Protein 3G0M (pdb70)

Foldseek 3Di:
DVPDDALVVVLVVLLVQPDPVRLQVQLLVLLVPADDDDPVQLDPVQFFPQLVWTKGKDWDQDPVQAIDIHMHTPDSNLSSLVSSVCNNRPRHGLVCLLPDDCVVSCVSSVNLVPDDPSNNRSSVRSSVVSNVVSVVDD

Structure (mmCIF, N/CA/C/O backbone):
data_3G0M
#
_entry.id   3G0M
#
_cell.length_a   31.791
_cell.length_b   42.617
_cell.length_c   45.006
_cell.angle_alpha   90.00
_cell.angle_beta   98.15
_cell.angle_gamma   90.00
#
_symmetry.space_group_name_H-M   'P 1 21 1'
#
loop_
_entity.id
_entity.type
_entity.pdbx_description
1 polymer 'Cysteine desulfuration protein sufE'
2 non-polymer BETA-MERCAPTOETHANOL
3 non-polymer 1,2-ETHANEDIOL
4 non-polymer DI(HYDROXYETHYL)ETHER
5 water water
#
loop_
_atom_site.group_PDB
_atom_site.id
_atom_site.type_symbol
_atom_site.label_atom_id
_atom_site.label_alt_id
_atom_site.label_comp_id
_atom_site.label_asym_id
_atom_site.label_entity_id
_atom_site.label_seq_id
_atom_site.pdbx_PDB_ins_code
_atom_site.Cartn_x
_atom_site.Cartn_y
_atom_site.Cartn_z
_atom_site.occupancy
_atom_site.B_iso_or_equiv
_atom_site.auth_seq_id
_atom_site.auth_comp_id
_atom_site.auth_asym_id
_atom_site.auth_atom_id
_atom_site.pdbx_PDB_model_num
ATOM 1 N N . MET A 1 4 ? 23.528 31.793 35.971 1.00 20.26 1 MET A N 1
ATOM 2 C CA . MET A 1 4 ? 23.476 31.188 34.599 1.00 21.01 1 MET A CA 1
ATOM 3 C C . MET A 1 4 ? 24.311 31.982 33.606 1.00 20.88 1 MET A C 1
ATOM 4 O O . MET A 1 4 ? 24.848 31.420 32.629 1.00 21.46 1 MET A O 1
ATOM 9 N N . ALA A 1 5 ? 24.403 33.291 33.863 1.00 21.20 2 ALA A N 1
ATOM 10 C CA . ALA A 1 5 ? 25.314 34.210 33.165 1.00 20.69 2 ALA A CA 1
ATOM 11 C C . ALA A 1 5 ? 26.743 33.691 33.215 1.00 20.43 2 ALA A C 1
ATOM 12 O O . ALA A 1 5 ? 27.494 33.778 32.221 1.00 20.50 2 ALA A O 1
ATOM 14 N N . ALA A 1 6 ? 27.101 33.152 34.390 1.00 19.36 3 ALA A N 1
ATOM 15 C CA . ALA A 1 6 ? 28.426 32.593 34.670 1.00 17.61 3 ALA A CA 1
ATOM 16 C C . ALA A 1 6 ? 28.704 31.326 33.855 1.00 16.29 3 ALA A C 1
ATOM 17 O O . ALA A 1 6 ? 29.865 31.032 33.538 1.00 16.20 3 ALA A O 1
ATOM 19 N N . LEU A 1 7 ? 27.632 30.602 33.529 1.00 14.14 4 LEU A N 1
ATOM 20 C CA . LEU A 1 7 ? 27.703 29.313 32.823 1.00 12.99 4 LEU A CA 1
ATOM 21 C C . LEU A 1 7 ? 27.603 29.403 31.294 1.00 12.02 4 LEU A C 1
ATOM 22 O O . LEU A 1 7 ? 27.005 30.356 30.775 1.00 11.07 4 LEU A O 1
ATOM 27 N N . PRO A 1 8 ? 28.148 28.378 30.581 1.00 10.81 5 PRO A N 1
ATOM 28 C CA . PRO A 1 8 ? 28.196 28.378 29.126 1.00 10.07 5 PRO A CA 1
ATOM 29 C C . PRO A 1 8 ? 26.765 28.354 28.545 1.00 10.22 5 PRO A C 1
ATOM 30 O O . PRO A 1 8 ? 25.933 27.692 29.113 1.00 9.78 5 PRO A O 1
ATOM 34 N N . ASP A 1 9 ? 26.508 29.012 27.406 1.00 9.06 6 ASP A N 1
ATOM 35 C CA . ASP A 1 9 ? 25.185 28.890 26.756 1.00 9.74 6 ASP A CA 1
ATOM 36 C C . ASP A 1 9 ? 25.098 27.492 26.176 1.00 11.30 6 ASP A C 1
ATOM 37 O O . ASP A 1 9 ? 26.099 26.773 26.161 1.00 8.39 6 ASP A O 1
ATOM 42 N N . LYS A 1 10 ? 23.899 27.090 25.748 1.00 13.68 7 LYS A N 1
ATOM 43 C CA . LYS A 1 10 ? 23.717 25.671 25.425 1.00 14.58 7 LYS A CA 1
ATOM 44 C C . LYS A 1 10 ? 24.585 25.216 24.237 1.00 15.24 7 LYS A C 1
ATOM 45 O O . LYS A 1 10 ? 24.996 24.056 24.157 1.00 17.38 7 LYS A O 1
ATOM 51 N N . GLU A 1 11 ? 24.853 26.121 23.295 1.00 16.27 8 GLU A N 1
ATOM 52 C CA . GLU A 1 11 ? 25.676 25.763 22.125 1.00 16.50 8 GLU A CA 1
ATOM 53 C C . GLU A 1 11 ? 27.125 25.459 22.542 1.00 15.78 8 GLU A C 1
ATOM 54 O O . GLU A 1 11 ? 27.755 24.512 22.041 1.00 13.87 8 GLU A O 1
ATOM 60 N N . LYS A 1 12 ? 27.641 26.265 23.462 1.00 16.26 9 LYS A N 1
ATOM 61 C CA . LYS A 1 12 ? 28.997 26.088 24.037 1.00 16.89 9 LYS A CA 1
ATOM 62 C C . LYS A 1 12 ? 29.068 24.837 24.905 1.00 17.03 9 LYS A C 1
ATOM 63 O O . LYS A 1 12 ? 30.037 24.105 24.902 1.00 16.21 9 LYS A O 1
ATOM 69 N N . LEU A 1 13 ? 28.011 24.608 25.653 1.00 16.60 10 LEU A N 1
ATOM 70 C CA . LEU A 1 13 ? 27.951 23.438 26.541 1.00 16.54 10 LEU A CA 1
ATOM 71 C C . LEU A 1 13 ? 28.069 22.172 25.685 1.00 17.32 10 LEU A C 1
ATOM 72 O O . LEU A 1 13 ? 28.838 21.280 26.020 1.00 16.46 10 LEU A O 1
ATOM 77 N N . LEU A 1 14 ? 27.284 22.090 24.607 1.00 17.36 11 LEU A N 1
ATOM 78 C CA . LEU A 1 14 ? 27.280 20.928 23.739 1.00 18.06 11 LEU A CA 1
ATOM 79 C C . LEU A 1 14 ? 28.677 20.708 23.095 1.00 18.42 11 LEU A C 1
ATOM 80 O O . LEU A 1 14 ? 29.144 19.608 23.023 1.00 18.02 11 LEU A O 1
ATOM 85 N N . ARG A 1 15 ? 29.240 21.777 22.552 1.00 19.06 12 ARG A N 1
ATOM 86 C CA . ARG A 1 15 ? 30.553 21.802 21.931 1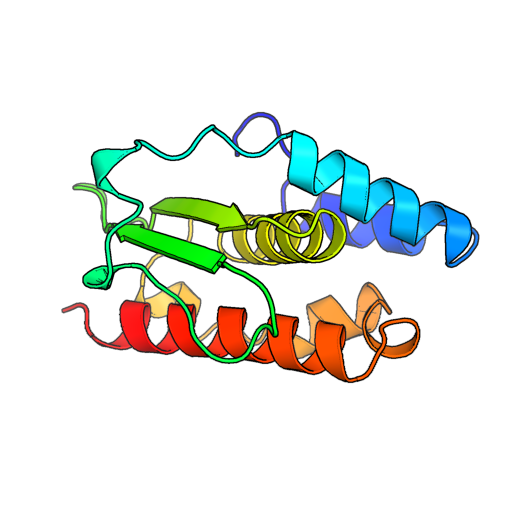.00 19.54 12 ARG A CA 1
ATOM 87 C C . ARG A 1 15 ? 31.593 21.240 22.893 1.00 17.99 12 ARG A C 1
ATOM 88 O O . ARG A 1 15 ? 32.358 20.349 22.528 1.00 18.75 12 ARG A O 1
ATOM 96 N N . ASN A 1 16 ? 31.547 21.705 24.139 1.00 18.74 13 ASN A N 1
ATOM 97 C CA . ASN A 1 16 ? 32.524 21.329 25.141 1.00 16.52 13 ASN A CA 1
ATOM 98 C C . ASN A 1 16 ? 32.376 19.847 25.436 1.00 17.05 13 ASN A C 1
ATOM 99 O O . ASN A 1 16 ? 33.343 19.165 25.490 1.00 16.37 13 ASN A O 1
ATOM 104 N N . PHE A 1 17 ? 31.142 19.332 25.561 1.00 17.18 14 PHE A N 1
ATOM 105 C CA . PHE A 1 17 ? 30.947 17.917 25.799 1.00 17.84 14 PHE A CA 1
ATOM 106 C C . PHE A 1 17 ? 31.504 17.104 24.652 1.00 17.67 14 PHE A C 1
ATOM 107 O O . PHE A 1 17 ? 32.092 16.049 24.875 1.00 19.37 14 PHE A O 1
ATOM 115 N N . THR A 1 18 ? 31.342 17.577 23.425 1.00 18.68 15 THR A N 1
ATOM 116 C CA . THR A 1 18 ? 31.847 16.812 22.269 1.00 19.25 15 THR A CA 1
ATOM 117 C C . THR A 1 18 ? 33.379 16.739 22.203 1.00 19.97 15 THR A C 1
ATOM 118 O O . THR A 1 18 ? 33.922 15.818 21.598 1.00 20.04 15 THR A O 1
ATOM 122 N N . ARG A 1 19 ? 34.049 17.719 22.819 1.00 19.67 16 ARG A N 1
ATOM 123 C CA . ARG A 1 19 ? 35.511 17.755 22.909 1.00 18.90 16 ARG A CA 1
ATOM 124 C C . ARG A 1 19 ? 36.071 16.932 24.106 1.00 17.81 16 ARG A C 1
ATOM 125 O O . ARG A 1 19 ? 37.314 16.784 24.269 1.00 15.59 16 ARG A O 1
ATOM 133 N N . CYS A 1 20 ? 35.177 16.432 24.971 1.00 17.18 17 CYS A N 1
ATOM 134 C CA . CYS A 1 20 ? 35.627 15.605 26.100 1.00 17.67 17 CYS A CA 1
ATOM 135 C C . CYS A 1 20 ? 36.210 14.309 25.559 1.00 18.93 17 CYS A C 1
ATOM 136 O O . CYS A 1 20 ? 35.589 13.693 24.702 1.00 19.32 17 CYS A O 1
ATOM 139 N N . ALA A 1 21 ? 37.349 13.888 26.107 1.00 19.20 18 ALA A N 1
ATOM 140 C CA . ALA A 1 21 ? 38.064 12.694 25.635 1.00 18.94 18 ALA A CA 1
ATOM 141 C C . ALA A 1 21 ? 37.468 11.364 26.099 1.00 18.82 18 ALA A C 1
ATOM 142 O O . ALA A 1 21 ? 37.730 10.314 25.504 1.00 18.33 18 ALA A O 1
ATOM 144 N N . ASN A 1 22 ? 36.682 11.408 27.162 1.00 18.08 19 ASN A N 1
ATOM 145 C CA . ASN A 1 22 ? 36.164 10.208 27.772 1.00 18.15 19 ASN A CA 1
ATOM 146 C C . ASN A 1 22 ? 35.092 10.505 28.827 1.00 17.27 19 ASN A C 1
ATOM 147 O O . ASN A 1 22 ? 34.856 11.676 29.196 1.00 16.28 19 ASN A O 1
ATOM 152 N N . TRP A 1 23 ? 34.474 9.443 29.355 1.00 16.56 20 TRP A N 1
ATOM 153 C CA . TRP A 1 23 ? 33.512 9.616 30.456 1.00 16.63 20 TRP A CA 1
ATOM 154 C C . TRP A 1 23 ? 34.121 10.218 31.722 1.00 16.66 20 TRP A C 1
ATOM 155 O O . TRP A 1 23 ? 33.473 11.008 32.409 1.00 15.36 20 TRP A O 1
ATOM 166 N N . GLU A 1 24 ? 35.372 9.863 32.040 1.00 15.72 21 GLU A N 1
ATOM 167 C CA . GLU A 1 24 ? 36.026 10.458 33.204 1.00 14.09 21 G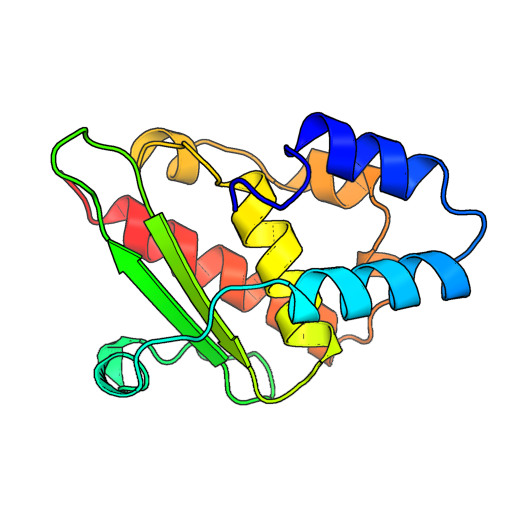LU A CA 1
ATOM 168 C C . GLU A 1 24 ? 35.977 11.966 33.136 1.00 14.44 21 GLU A C 1
ATOM 169 O O . GLU A 1 24 ? 35.702 12.649 34.131 1.00 12.31 21 GLU A O 1
ATOM 175 N N . GLU A 1 25 ? 36.263 12.514 31.957 1.00 15.75 22 GLU A N 1
ATOM 176 C CA . GLU A 1 25 ? 36.263 13.967 31.772 1.00 16.29 22 GLU A CA 1
ATOM 177 C C . GLU A 1 25 ? 34.858 14.563 31.811 1.00 15.06 22 GLU A C 1
ATOM 178 O O . GLU A 1 25 ? 34.621 15.632 32.434 1.00 13.48 22 GLU A O 1
ATOM 184 N N . LYS A 1 26 ? 33.942 13.909 31.124 1.00 16.04 23 LYS A N 1
ATOM 185 C CA . LYS A 1 26 ? 32.543 14.387 31.104 1.00 16.76 23 LYS A CA 1
ATOM 186 C C . LYS A 1 26 ? 31.918 14.400 32.489 1.00 15.00 23 LYS A C 1
ATOM 187 O O . LYS A 1 26 ? 31.195 15.308 32.856 1.00 15.01 23 LYS A O 1
ATOM 193 N N . TYR A 1 27 ? 32.197 13.349 33.259 1.00 14.77 24 TYR A N 1
ATOM 194 C CA . TYR A 1 27 ? 31.689 13.233 34.597 1.00 14.21 24 TYR A CA 1
ATOM 195 C C . TYR A 1 27 ? 32.198 14.361 35.444 1.00 14.49 24 TYR A C 1
ATOM 196 O O . TYR A 1 27 ? 31.471 14.957 36.183 1.00 14.71 24 TYR A O 1
ATOM 205 N N . LEU A 1 28 ? 33.477 14.689 35.318 1.00 12.90 25 LEU A N 1
ATOM 206 C CA . LEU A 1 28 ? 34.013 15.799 36.104 1.00 13.38 25 LEU A CA 1
ATOM 207 C C . LEU A 1 28 ? 33.412 17.136 35.718 1.00 13.44 25 LEU A C 1
ATOM 208 O O . LEU A 1 28 ? 33.218 18.042 36.540 1.00 12.55 25 LEU A O 1
ATOM 213 N N . TYR A 1 29 ? 33.198 17.288 34.430 1.00 14.53 26 TYR A N 1
ATOM 214 C CA . TYR A 1 29 ? 32.576 18.491 33.895 1.00 14.25 26 TYR A CA 1
ATOM 215 C C . TYR A 1 29 ? 31.172 18.616 34.520 1.00 13.93 26 TYR A C 1
ATOM 216 O O . TYR A 1 29 ? 30.794 19.686 35.008 1.00 11.99 26 TYR A O 1
ATOM 225 N N . ILE A 1 30 ? 30.431 17.517 34.507 1.00 13.14 27 ILE A N 1
ATOM 226 C CA . ILE A 1 30 ? 29.058 17.526 35.067 1.00 14.33 27 ILE A CA 1
ATOM 227 C C . ILE A 1 30 ? 29.084 17.971 36.569 1.00 14.78 27 I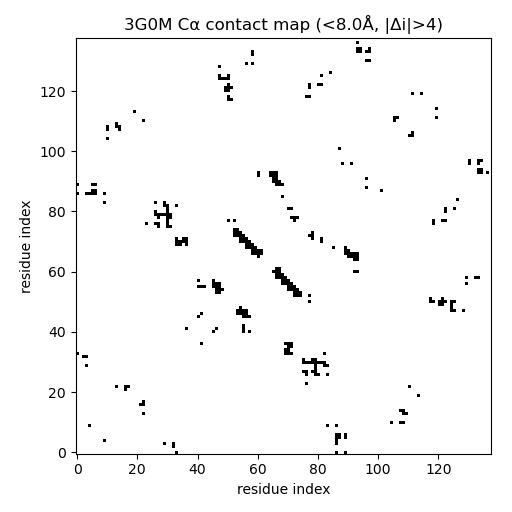LE A C 1
ATOM 228 O O . ILE A 1 30 ? 28.379 18.898 36.993 1.00 14.69 27 ILE A O 1
ATOM 233 N N . ILE A 1 31 ? 29.983 17.362 37.349 1.00 15.49 28 ILE A N 1
ATOM 234 C CA . ILE A 1 31 ? 30.175 17.737 38.778 1.00 16.17 28 ILE A CA 1
ATOM 235 C C . ILE A 1 31 ? 30.524 19.227 38.932 1.00 15.79 28 ILE A C 1
ATOM 236 O O . ILE A 1 31 ? 29.912 19.923 39.722 1.00 14.96 28 ILE A O 1
ATOM 241 N N . GLU A 1 32 ? 31.475 19.713 38.137 1.00 17.02 29 GLU A N 1
ATOM 242 C CA . GLU A 1 32 ? 31.899 21.114 38.209 1.00 17.14 29 GLU A CA 1
ATOM 243 C C . GLU A 1 32 ? 30.729 22.057 37.864 1.00 17.03 29 GLU A C 1
ATOM 244 O O . GLU A 1 32 ? 30.536 23.101 38.524 1.00 16.00 29 GLU A O 1
ATOM 250 N N . LEU A 1 33 ? 29.958 21.698 36.823 1.00 15.89 30 LEU A N 1
ATOM 251 C CA . LEU A 1 33 ? 28.785 22.503 36.406 1.00 16.49 30 LEU A CA 1
ATOM 252 C C . LEU A 1 33 ? 27.774 22.611 37.538 1.00 15.66 30 LEU A C 1
ATOM 253 O O . LEU A 1 33 ? 27.252 23.663 37.812 1.00 17.44 30 LEU A O 1
ATOM 258 N N . GLY A 1 34 ? 27.526 21.509 38.241 1.00 14.60 31 GLY A N 1
ATOM 259 C CA . GLY A 1 34 ? 26.554 21.549 39.350 1.00 15.01 31 GLY A CA 1
ATOM 260 C C . GLY A 1 34 ? 26.981 22.485 40.466 1.00 15.94 31 GLY A C 1
ATOM 261 O O . GLY A 1 34 ? 26.140 23.128 41.130 1.00 16.34 31 GLY A O 1
ATOM 262 N N . GLN A 1 35 ? 28.283 22.526 40.696 1.00 15.80 32 GLN A N 1
ATOM 263 C CA . GLN A 1 35 ? 28.868 23.341 41.750 1.00 16.69 32 GLN A CA 1
ATOM 264 C C . GLN A 1 35 ? 28.733 24.808 41.432 1.00 16.97 32 GLN A C 1
ATOM 265 O O . GLN A 1 35 ? 28.876 25.668 42.318 1.00 18.55 32 GLN A O 1
ATOM 271 N N . ARG A 1 36 ? 28.484 25.133 40.188 1.00 16.03 33 ARG A N 1
ATOM 272 C CA . ARG A 1 36 ? 28.359 26.558 39.808 1.00 17.02 33 ARG A CA 1
ATOM 273 C C . ARG A 1 36 ? 26.930 27.151 39.797 1.00 17.40 33 ARG A C 1
ATOM 274 O O . ARG A 1 36 ? 26.727 28.362 39.545 1.00 18.38 33 ARG A O 1
ATOM 282 N N . LEU A 1 37 ? 25.956 26.327 40.141 1.00 16.48 34 LEU A N 1
ATOM 283 C CA . LEU A 1 37 ? 24.571 26.788 40.300 1.00 17.75 34 LEU A CA 1
ATOM 284 C C . LEU A 1 37 ? 24.486 27.745 41.489 1.00 18.34 34 LEU A C 1
ATOM 285 O O . LEU A 1 37 ? 25.160 27.538 42.477 1.00 17.90 34 LEU A O 1
ATOM 290 N N . ALA A 1 38 ? 23.621 28.731 41.382 1.00 19.36 35 ALA A N 1
ATOM 291 C CA . ALA A 1 38 ? 23.291 29.609 42.505 1.00 20.69 35 ALA A CA 1
ATOM 292 C C . ALA A 1 38 ? 22.677 28.809 43.628 1.00 20.40 35 ALA A C 1
ATOM 293 O O . ALA A 1 38 ? 21.981 27.821 43.415 1.00 20.59 35 ALA A O 1
ATOM 295 N N . GLU A 1 39 ? 22.990 29.230 44.835 1.00 20.51 36 GLU A N 1
ATOM 296 C CA . GLU A 1 39 ? 22.388 28.699 46.027 1.00 21.25 36 GLU A CA 1
ATOM 297 C C . GLU A 1 39 ? 20.908 28.963 45.963 1.00 20.55 36 GLU A C 1
ATOM 298 O O . GLU A 1 39 ? 20.492 30.081 45.666 1.00 19.43 36 GLU A O 1
ATOM 304 N N . LEU A 1 40 ? 20.131 27.927 46.259 1.00 20.73 37 LEU A N 1
ATOM 305 C CA . LEU A 1 40 ? 18.672 28.006 46.334 1.00 21.02 37 LEU A C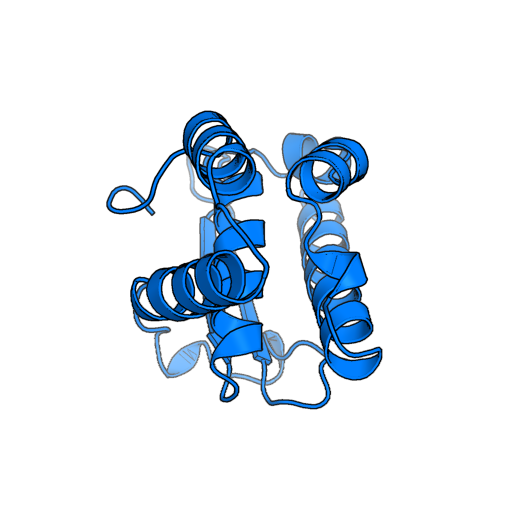A 1
ATOM 306 C C . LEU A 1 40 ? 18.309 28.775 47.613 1.00 22.22 37 LEU A C 1
ATOM 307 O O . LEU A 1 40 ? 18.894 28.529 48.676 1.00 23.05 37 LEU A O 1
ATOM 312 N N . ASN A 1 41 ? 17.356 29.689 47.528 1.00 21.76 38 ASN A N 1
ATOM 313 C CA . ASN A 1 41 ? 16.787 30.299 48.742 1.00 22.46 38 ASN A CA 1
ATOM 314 C C . ASN A 1 41 ? 16.254 29.202 49.650 1.00 21.82 38 ASN A C 1
ATOM 315 O O . ASN A 1 41 ? 15.509 28.342 49.198 1.00 22.32 38 ASN A O 1
ATOM 320 N N . PRO A 1 42 ? 16.597 29.223 50.947 1.00 21.58 39 PRO A N 1
ATOM 321 C CA . PRO A 1 42 ? 16.078 28.124 51.776 1.00 21.22 39 PRO A CA 1
ATOM 322 C C . PRO A 1 42 ? 14.541 28.009 51.778 1.00 21.84 39 PRO A C 1
ATOM 323 O O . PRO A 1 42 ? 14.008 26.911 51.992 1.00 21.23 39 PRO A O 1
ATOM 327 N N . GLN A 1 43 ? 13.857 29.123 51.547 1.00 21.83 40 GLN A N 1
ATOM 328 C CA . GLN A 1 43 ? 12.402 29.145 51.533 1.00 24.08 40 GLN A CA 1
ATOM 329 C C . GLN A 1 43 ? 11.825 28.336 50.364 1.00 24.27 40 GLN A C 1
ATOM 330 O O . GLN A 1 43 ? 10.701 27.829 50.448 1.00 24.23 40 GLN A O 1
ATOM 336 N N . ASP A 1 44 ? 12.611 28.238 49.297 1.00 24.66 41 ASP A N 1
ATOM 337 C CA . ASP A 1 44 ? 12.218 27.486 48.105 1.00 24.98 41 ASP A CA 1
ATOM 338 C C . ASP A 1 44 ? 12.497 25.996 48.257 1.00 25.40 41 ASP A C 1
ATOM 339 O O . ASP A 1 44 ? 12.017 25.201 47.438 1.00 24.56 41 ASP A O 1
ATOM 344 N N . ARG A 1 45 ? 13.236 25.583 49.294 1.00 25.25 42 ARG A N 1
ATOM 345 C CA . ARG A 1 45 ? 13.298 24.156 49.616 1.00 26.11 42 ARG A CA 1
ATOM 346 C C . ARG A 1 45 ? 12.043 23.826 50.354 1.00 26.72 42 ARG A C 1
ATOM 347 O O . ARG A 1 45 ? 12.072 23.638 51.574 1.00 28.09 42 ARG A O 1
ATOM 355 N N . ASN A 1 46 ? 10.939 23.783 49.626 1.00 26.59 43 ASN A N 1
ATOM 356 C CA . ASN A 1 46 ? 9.630 23.459 50.185 1.00 26.40 43 ASN A CA 1
ATOM 357 C C . ASN A 1 46 ? 9.019 22.348 49.355 1.00 26.41 43 ASN A C 1
ATOM 358 O O . ASN A 1 46 ? 9.463 22.134 48.233 1.00 25.53 43 ASN A O 1
ATOM 363 N N . PRO A 1 47 ? 8.020 21.625 49.904 1.00 26.35 44 PRO A N 1
ATOM 364 C CA . PRO A 1 47 ? 7.358 20.487 49.245 1.00 26.55 44 PRO A CA 1
ATOM 365 C C . PRO A 1 47 ? 6.756 20.832 47.902 1.00 26.06 44 PRO A C 1
ATOM 366 O O . PRO A 1 47 ? 6.680 19.986 47.022 1.00 26.82 44 PRO A O 1
ATOM 370 N N . GLN A 1 48 ? 6.362 22.083 47.724 1.00 26.17 45 GLN A N 1
ATOM 371 C CA . GLN A 1 48 ? 5.844 22.536 46.444 1.00 25.95 45 GLN A CA 1
ATOM 372 C C . GLN A 1 48 ? 6.902 22.519 45.309 1.00 25.97 45 GLN A C 1
ATOM 373 O O . GLN A 1 48 ? 6.574 22.364 44.127 1.00 26.37 45 GLN A O 1
ATOM 375 N N . ASN A 1 49 ? 8.181 22.624 45.676 1.00 24.67 46 ASN A N 1
ATOM 376 C CA . ASN A 1 49 ? 9.261 22.626 44.732 1.00 23.67 46 ASN A CA 1
ATOM 377 C C . ASN A 1 49 ? 10.033 21.292 44.686 1.00 23.62 46 ASN A C 1
ATOM 378 O O . ASN A 1 49 ? 11.019 21.178 43.988 1.00 23.58 46 ASN A O 1
ATOM 383 N N . THR A 1 50 ? 9.583 20.284 45.431 1.00 23.42 47 THR A N 1
ATOM 384 C CA . THR A 1 50 ? 10.282 19.006 45.495 1.00 23.60 47 THR A CA 1
ATOM 385 C C . THR A 1 50 ? 9.977 18.193 44.243 1.00 24.52 47 THR A C 1
ATOM 386 O O . THR A 1 50 ? 8.849 18.198 43.782 1.00 23.27 47 THR A O 1
ATOM 390 N N . ILE A 1 51 ? 11.001 17.553 43.680 1.00 25.21 48 ILE A N 1
ATOM 391 C CA . ILE A 1 51 ? 10.912 16.858 42.415 1.00 26.27 48 ILE A CA 1
ATOM 392 C C . ILE A 1 51 ? 11.052 15.426 42.760 1.00 27.13 48 ILE A C 1
ATOM 393 O O . ILE A 1 51 ? 11.949 15.084 43.519 1.00 28.78 48 ILE A O 1
ATOM 398 N N . HIS A 1 52 ? 10.175 14.606 42.197 1.00 27.39 49 HIS A N 1
ATOM 399 C CA . HIS A 1 52 ? 10.095 13.204 42.528 1.00 28.89 49 HIS A CA 1
ATOM 400 C C . HIS A 1 52 ? 10.761 12.352 41.462 1.00 28.92 49 HIS A C 1
ATOM 401 O O . HIS A 1 52 ? 10.791 12.731 40.303 1.00 27.48 49 HIS A O 1
ATOM 408 N N . GLY A 1 53 ? 11.322 11.218 41.890 1.00 29.02 50 GLY A N 1
ATOM 409 C CA . GLY A 1 53 ? 11.881 10.201 40.993 1.00 28.82 50 GLY A CA 1
ATOM 410 C C . GLY A 1 53 ? 13.405 10.206 40.815 1.00 29.21 50 GLY A C 1
ATOM 411 O O . GLY A 1 53 ? 13.930 9.454 39.978 1.00 29.14 50 GLY A O 1
ATOM 412 N N . CYS A 1 54 ? 14.136 11.018 41.580 1.00 28.54 51 CYS A N 1
ATOM 413 C CA . CYS A 1 54 ? 15.590 11.146 41.385 1.00 28.21 51 CYS A CA 1
ATOM 414 C C . CYS A 1 54 ? 16.473 10.315 42.337 1.00 28.20 51 CYS A C 1
ATOM 415 O O . CYS A 1 54 ? 17.712 10.420 42.295 1.00 27.60 51 CYS A O 1
ATOM 418 N N . GLN A 1 55 ? 15.827 9.494 43.176 1.00 26.77 52 GLN A N 1
ATOM 419 C CA . GLN A 1 55 ? 16.492 8.734 44.233 1.00 27.49 52 GLN A CA 1
ATOM 420 C C . GLN A 1 55 ? 17.459 9.610 45.023 1.00 26.60 52 GLN A C 1
ATOM 421 O O . GLN A 1 55 ? 18.460 9.152 45.560 1.00 27.72 52 GLN A O 1
ATOM 427 N N . SER A 1 56 ? 17.142 10.888 45.088 1.00 25.56 53 SER A N 1
ATOM 428 C CA . SER A 1 56 ? 17.933 11.837 45.847 1.00 24.99 53 SER A CA 1
ATOM 429 C C . SER A 1 56 ? 17.030 12.992 46.129 1.00 23.31 53 SER A C 1
ATOM 430 O O . SER A 1 56 ? 15.963 13.083 45.541 1.00 23.66 53 SER A O 1
ATOM 433 N N . GLN A 1 57 ? 17.429 13.866 47.026 1.00 22.25 54 GLN A N 1
ATOM 434 C CA . GLN A 1 57 ? 16.640 15.058 47.281 1.00 22.48 54 GLN A CA 1
ATOM 435 C C . GLN A 1 57 ? 16.908 16.059 46.194 1.00 21.96 54 GLN A C 1
ATOM 436 O O . GLN A 1 57 ? 18.061 16.361 45.894 1.00 22.04 54 GLN A O 1
ATOM 442 N N . VAL A 1 58 ? 15.833 16.538 45.582 1.00 21.98 55 VAL A N 1
ATOM 443 C CA . VAL A 1 58 ? 15.930 17.461 44.431 1.00 21.50 55 VAL A CA 1
ATOM 444 C C . VAL A 1 58 ? 14.823 18.474 44.562 1.00 21.73 55 VAL A C 1
ATOM 445 O O . VAL A 1 58 ? 13.687 18.108 44.768 1.00 23.49 55 VAL A O 1
ATOM 449 N N . TRP A 1 59 ? 15.162 19.753 44.417 1.00 21.67 56 TRP A N 1
ATOM 450 C CA . TRP A 1 59 ? 14.219 20.808 44.385 1.00 21.65 56 TRP A CA 1
ATOM 451 C C . TRP A 1 59 ? 14.475 21.624 43.142 1.00 20.38 56 TRP A C 1
ATOM 452 O O . TRP A 1 59 ? 15.621 21.905 42.829 1.00 21.88 56 TRP A O 1
ATOM 463 N N . ILE A 1 60 ? 13.401 21.996 42.447 1.00 18.79 57 ILE A N 1
ATOM 464 C CA . ILE A 1 60 ? 13.462 22.948 41.318 1.00 18.79 57 ILE A CA 1
ATOM 465 C C . ILE A 1 60 ? 12.313 23.917 41.392 1.00 18.76 57 ILE A C 1
ATOM 466 O O . ILE A 1 60 ? 11.146 23.535 41.570 1.00 19.20 57 ILE A O 1
ATOM 471 N N . VAL A 1 61 ? 12.624 25.197 41.291 1.00 20.96 58 VAL A N 1
ATOM 472 C CA . VAL A 1 61 ? 11.587 26.188 41.311 1.00 20.36 58 VAL A CA 1
ATOM 473 C C . VAL A 1 61 ? 11.618 26.903 39.969 1.00 19.32 58 VAL A C 1
ATOM 474 O O . VAL A 1 61 ? 12.690 27.249 39.461 1.00 19.61 58 VAL A O 1
ATOM 478 N N . MET A 1 62 ? 10.437 27.110 39.407 1.00 18.18 59 MET A N 1
ATOM 479 C CA . MET A 1 62 ? 10.308 27.806 38.123 1.00 17.42 59 MET A CA 1
ATOM 480 C C . MET A 1 62 ? 9.485 29.014 38.335 1.00 17.95 59 MET A C 1
ATOM 481 O O . MET A 1 62 ? 8.437 28.952 38.986 1.00 1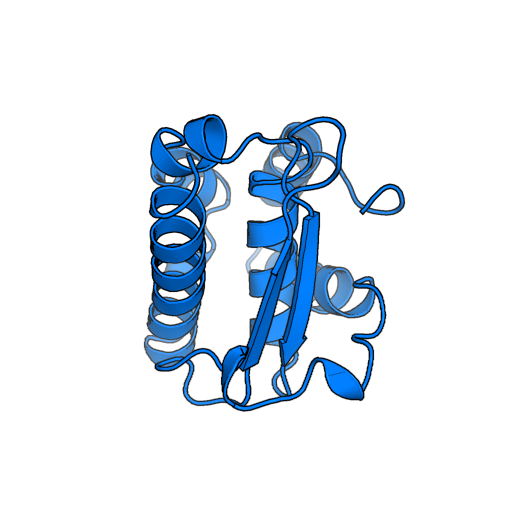8.31 59 MET A O 1
ATOM 486 N N . ARG A 1 63 ? 9.940 30.117 37.780 1.00 16.71 60 ARG A N 1
ATOM 487 C CA . ARG A 1 63 ? 9.218 31.336 37.894 1.00 16.72 60 ARG A CA 1
ATOM 488 C C . ARG A 1 63 ? 9.300 32.003 36.559 1.00 15.62 60 ARG A C 1
ATOM 489 O O . ARG A 1 63 ? 10.337 31.941 35.902 1.00 15.99 60 ARG A O 1
ATOM 497 N N . ARG A 1 64 ? 8.194 32.576 36.131 1.00 15.60 61 ARG A N 1
ATOM 498 C CA A ARG A 1 64 ? 8.120 33.404 34.920 0.50 16.09 61 A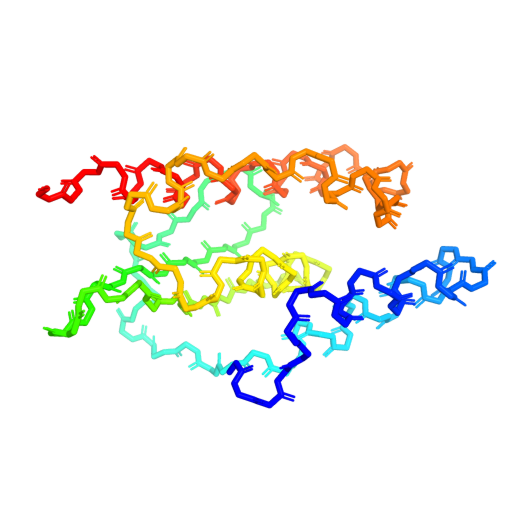RG A CA 1
ATOM 499 C CA B ARG A 1 64 ? 8.186 33.409 34.925 0.50 15.65 61 ARG A CA 1
ATOM 500 C C . ARG A 1 64 ? 8.318 34.870 35.300 1.00 16.47 61 ARG A C 1
ATOM 501 O O . ARG A 1 64 ? 7.493 35.425 36.032 1.00 16.64 61 ARG A O 1
ATOM 516 N N . ASN A 1 65 ? 9.386 35.496 34.808 1.00 17.33 62 ASN A N 1
ATOM 517 C CA . ASN A 1 65 ? 9.645 36.903 35.124 1.00 18.30 62 ASN A CA 1
ATOM 518 C C . ASN A 1 65 ? 8.746 37.868 34.365 1.00 18.53 62 ASN A C 1
ATOM 519 O O . ASN A 1 65 ? 8.046 37.488 33.442 1.00 18.96 62 ASN A O 1
ATOM 524 N N . ALA A 1 66 ? 8.733 39.139 34.764 1.00 19.36 63 ALA A N 1
ATOM 525 C CA . ALA A 1 66 ? 7.806 40.084 34.128 1.00 19.42 63 ALA A CA 1
ATOM 526 C C . ALA A 1 66 ? 8.105 40.270 32.634 1.00 19.78 63 ALA A C 1
ATOM 527 O O . ALA A 1 66 ? 7.275 40.800 31.914 1.00 20.30 63 ALA A O 1
ATOM 529 N N . ASN A 1 67 ? 9.275 39.849 32.177 1.00 19.70 64 ASN A N 1
ATOM 530 C CA . ASN A 1 67 ? 9.593 39.864 30.736 1.00 19.95 64 ASN A CA 1
ATOM 531 C C . ASN A 1 67 ? 9.097 38.656 29.973 1.00 19.10 64 ASN A C 1
ATOM 532 O O . ASN A 1 67 ? 9.327 38.574 28.763 1.00 19.98 64 ASN A O 1
ATOM 537 N N . GLY A 1 68 ? 8.500 37.694 30.668 1.00 17.63 65 GLY A N 1
ATOM 538 C CA . GLY A 1 68 ? 8.009 36.456 30.041 1.00 17.68 65 GLY A CA 1
ATOM 539 C C . GLY A 1 68 ? 8.981 35.331 29.957 1.00 18.60 65 GLY A C 1
ATOM 540 O O . GLY A 1 68 ? 8.695 34.301 29.315 1.00 17.94 65 GLY A O 1
ATOM 541 N N . ILE A 1 69 ? 10.163 35.515 30.543 1.00 17.84 66 ILE A N 1
ATOM 542 C CA . ILE A 1 69 ? 11.214 34.492 30.455 1.00 17.84 66 ILE A CA 1
ATOM 543 C C . ILE A 1 69 ? 11.203 33.619 31.676 1.00 17.02 66 ILE A C 1
ATOM 544 O O . ILE A 1 69 ? 10.986 34.110 32.764 1.00 16.78 66 ILE A O 1
ATOM 549 N N . ILE A 1 70 ? 11.451 32.334 31.487 1.00 16.22 67 ILE A N 1
ATOM 550 C CA . ILE A 1 70 ? 11.476 31.384 32.606 1.00 17.01 67 ILE A CA 1
ATOM 551 C C . ILE A 1 70 ? 12.856 31.372 33.300 1.00 17.20 67 ILE A C 1
ATOM 552 O O . ILE A 1 70 ? 13.889 31.246 32.643 1.00 18.25 67 ILE A O 1
ATOM 557 N N . GLU A 1 71 ? 12.840 31.501 34.624 1.00 19.01 68 GLU A N 1
ATOM 558 C CA . GLU A 1 71 ? 14.027 31.451 35.453 1.00 18.36 68 GLU A CA 1
ATOM 559 C C . GLU A 1 71 ? 13.927 30.152 36.271 1.00 18.92 68 GLU A C 1
ATOM 560 O O . GLU A 1 71 ? 12.897 29.898 36.891 1.00 18.49 68 GLU A O 1
ATOM 566 N N . LEU A 1 72 ? 14.982 29.352 36.242 1.00 17.98 69 LEU A N 1
ATOM 567 C CA . LEU A 1 72 ? 15.050 28.108 37.022 1.00 18.40 69 LEU A CA 1
ATOM 568 C C . LEU A 1 72 ? 16.120 28.188 38.107 1.00 18.42 69 LEU A C 1
ATOM 569 O O . LEU A 1 72 ? 17.261 28.623 37.859 1.00 16.55 69 LEU A O 1
ATOM 574 N N . GLN A 1 73 ? 15.765 27.760 39.315 1.00 19.07 70 GLN A N 1
ATOM 575 C CA . GLN A 1 73 ? 16.747 27.562 40.356 1.00 19.73 70 GLN A CA 1
ATOM 576 C C . GLN A 1 73 ? 16.491 26.176 40.956 1.00 19.15 70 GLN A C 1
ATOM 577 O O . GLN A 1 73 ? 15.368 25.632 40.874 1.00 18.08 70 GLN A O 1
ATOM 583 N N . GLY A 1 74 ? 17.503 25.635 41.616 1.00 17.99 71 GLY A N 1
ATOM 584 C CA . GLY A 1 74 ? 17.339 24.339 42.223 1.00 17.04 71 GLY A CA 1
ATOM 585 C C . GLY A 1 74 ? 18.550 23.881 43.017 1.00 17.00 71 GLY A C 1
ATOM 586 O O . GLY A 1 74 ? 19.576 24.580 43.076 1.00 17.29 71 GLY A O 1
ATOM 587 N N . ASP A 1 75 ? 18.450 22.661 43.547 1.00 16.70 72 ASP A N 1
ATOM 588 C CA . ASP A 1 75 ? 19.528 22.067 44.314 1.00 16.53 72 ASP A CA 1
ATOM 589 C C . ASP A 1 75 ? 19.243 20.561 44.412 1.00 17.38 72 ASP A C 1
ATOM 590 O O . ASP A 1 75 ? 18.101 20.113 44.213 1.00 17.64 72 ASP A O 1
ATOM 595 N N . SER A 1 76 ? 20.286 19.807 44.677 1.00 18.56 73 SER A N 1
ATOM 596 C CA . SER A 1 76 ? 20.150 18.392 45.023 1.00 18.39 73 SER A CA 1
ATOM 597 C C . SER A 1 76 ? 21.253 17.973 45.919 1.00 20.22 73 SER A C 1
ATOM 598 O O . SER A 1 76 ? 22.367 18.509 45.805 1.00 21.72 73 SER A O 1
ATOM 601 N N . ASP A 1 77 ? 20.960 16.968 46.759 1.00 20.86 74 ASP A N 1
ATOM 602 C CA . ASP A 1 77 ? 21.934 16.448 47.716 1.00 21.73 74 ASP A CA 1
ATOM 603 C C . ASP A 1 77 ? 22.903 15.456 47.063 1.00 20.83 74 ASP A C 1
ATOM 604 O O . ASP A 1 77 ? 23.773 14.943 47.740 1.00 20.98 74 ASP A O 1
ATOM 609 N N . ALA A 1 78 ? 22.747 15.197 45.766 1.00 18.58 75 ALA A N 1
ATOM 610 C CA . ALA A 1 78 ? 23.661 14.350 45.007 1.00 18.49 75 ALA A CA 1
ATOM 611 C C . ALA A 1 78 ? 24.401 15.240 44.001 1.00 17.30 75 ALA A C 1
ATOM 612 O O . ALA A 1 78 ? 23.791 15.904 43.163 1.00 18.42 75 ALA A O 1
ATOM 614 N N . ALA A 1 79 ? 25.724 15.205 44.035 1.00 17.70 76 ALA A N 1
ATOM 615 C CA . ALA A 1 79 ? 26.546 16.046 43.116 1.00 16.39 76 ALA A CA 1
ATOM 616 C C . ALA A 1 79 ? 26.316 15.800 41.634 1.00 15.83 76 ALA A C 1
ATOM 617 O O . ALA A 1 79 ? 26.269 16.749 40.843 1.00 13.95 76 ALA A O 1
ATOM 619 N N . ILE A 1 80 ? 26.231 14.531 41.200 1.00 16.51 77 ILE A N 1
ATOM 620 C CA . ILE A 1 80 ? 25.975 14.243 39.799 1.00 16.62 77 ILE A CA 1
ATOM 621 C C . ILE A 1 80 ? 24.553 14.745 39.360 1.00 16.32 77 ILE A C 1
ATOM 622 O O . ILE A 1 80 ? 24.408 15.308 38.275 1.00 15.15 77 ILE A O 1
ATOM 627 N N . VAL A 1 81 ? 23.549 14.610 40.236 1.00 15.64 78 VAL A N 1
ATOM 628 C CA . VAL A 1 81 ? 22.200 15.110 39.951 1.00 15.19 78 VAL A CA 1
ATOM 629 C C . VAL A 1 81 ? 22.218 16.612 39.816 1.00 15.09 78 VAL A C 1
ATOM 630 O O . VAL A 1 81 ? 21.667 17.156 38.851 1.00 15.88 78 VAL A O 1
ATOM 634 N N . LYS A 1 82 ? 22.912 17.292 40.715 1.00 16.43 79 LYS A N 1
ATOM 635 C CA . LYS A 1 82 ? 22.997 18.738 40.628 1.00 16.20 79 LYS A CA 1
ATOM 636 C C . LYS A 1 82 ? 23.692 19.195 39.321 1.00 16.32 79 LYS A C 1
ATOM 637 O O . LYS A 1 82 ? 23.285 20.173 38.709 1.00 14.19 79 LYS A O 1
ATOM 643 N N . GLY A 1 83 ? 24.714 18.470 38.864 1.00 15.75 80 GLY A N 1
ATOM 644 C CA . GLY A 1 83 ? 25.348 18.795 37.550 1.00 14.62 80 GLY A CA 1
ATOM 645 C C . GLY A 1 83 ? 24.424 18.539 36.345 1.00 14.87 80 GLY A C 1
ATOM 646 O O . GLY A 1 83 ? 24.326 19.355 35.423 1.00 12.92 80 GLY A O 1
ATOM 647 N N . LEU A 1 84 ? 23.732 17.398 36.368 1.00 15.20 81 LEU A N 1
ATOM 648 C CA . LEU A 1 84 ? 22.655 17.127 35.381 1.00 15.13 81 LEU A CA 1
ATOM 649 C C . LEU A 1 84 ? 21.555 18.196 35.422 1.00 15.88 81 LEU A C 1
ATOM 650 O O . LEU A 1 84 ? 21.077 18.675 34.362 1.00 16.52 81 LEU A O 1
ATOM 655 N N . MET A 1 85 ? 21.178 18.633 36.622 1.00 14.70 82 MET A N 1
ATOM 656 C CA . MET A 1 85 ? 20.271 19.768 36.736 1.00 15.75 82 MET A CA 1
ATOM 657 C C . MET A 1 85 ? 20.845 20.985 36.056 1.00 14.93 82 MET A C 1
ATOM 658 O O . MET A 1 85 ? 20.112 21.710 35.346 1.00 14.72 82 MET A O 1
ATOM 663 N N . ALA A 1 86 ? 22.145 21.284 36.273 1.00 14.87 83 ALA A N 1
ATOM 664 C CA . ALA A 1 86 ? 22.764 22.454 35.606 1.00 13.09 83 ALA A CA 1
ATOM 665 C C . ALA A 1 86 ? 22.710 22.318 34.096 1.00 12.62 83 ALA A C 1
ATOM 666 O O . ALA A 1 86 ? 22.516 23.295 33.416 1.00 12.60 83 ALA A O 1
ATOM 668 N N . VAL A 1 87 ? 22.970 21.137 33.559 1.00 11.77 84 VAL A N 1
ATOM 669 C CA . VAL A 1 87 ? 22.865 20.956 32.157 1.00 13.22 84 VAL A CA 1
ATOM 670 C C . VAL A 1 87 ? 21.463 21.316 31.614 1.00 13.34 84 VAL A C 1
ATOM 671 O O . VAL A 1 87 ? 21.324 22.069 30.602 1.00 14.30 84 VAL A O 1
ATOM 675 N N . VAL A 1 88 ? 20.455 20.807 32.289 1.00 12.89 85 VAL A N 1
ATOM 676 C CA . VAL A 1 88 ? 19.004 21.065 31.939 1.00 13.38 85 VAL A CA 1
ATOM 677 C C . VAL A 1 88 ? 18.723 22.583 32.014 1.00 14.53 85 VAL A C 1
ATOM 678 O O . VAL A 1 88 ? 18.171 23.188 31.082 1.00 14.56 85 VAL A O 1
ATOM 682 N N . PHE A 1 89 ? 19.179 23.208 33.090 1.00 14.60 86 PHE A N 1
ATOM 683 C CA . PHE A 1 89 ? 19.019 24.626 33.244 1.00 14.47 86 PHE A CA 1
ATOM 684 C C . PHE A 1 89 ? 19.656 25.416 32.087 1.00 16.85 86 PHE A C 1
ATOM 685 O O . PHE A 1 89 ? 19.089 26.394 31.619 1.00 16.30 86 PHE A O 1
ATOM 693 N N . ILE A 1 90 ? 20.868 25.037 31.689 1.00 15.97 87 ILE A N 1
ATOM 694 C CA . ILE A 1 90 ? 21.502 25.635 30.548 1.00 15.97 87 ILE A CA 1
ATOM 695 C C . ILE A 1 90 ? 20.684 25.488 29.284 1.00 15.99 87 ILE A C 1
ATOM 696 O O . ILE A 1 90 ? 20.462 26.485 28.55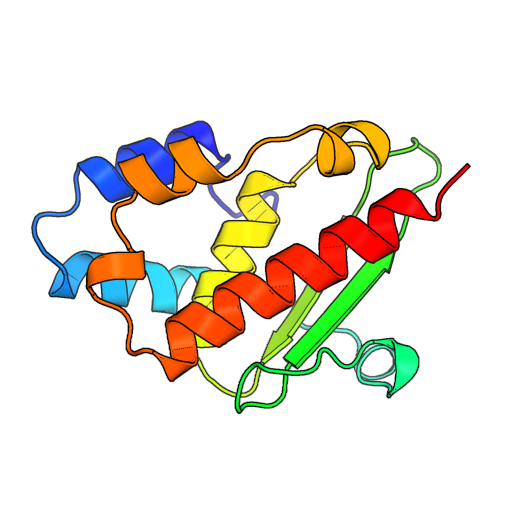5 1.00 14.08 87 ILE A O 1
ATOM 701 N N . LEU A 1 91 ? 20.277 24.259 28.987 1.00 16.06 88 LEU A N 1
ATOM 702 C CA . LEU A 1 91 ? 19.408 24.013 27.834 1.00 17.14 88 LEU A CA 1
ATOM 703 C C . LEU A 1 91 ? 18.191 24.964 27.763 1.00 17.00 88 LEU A C 1
ATOM 704 O O . LEU A 1 91 ? 17.896 25.553 26.675 1.00 15.66 88 LEU A O 1
ATOM 709 N N . TYR A 1 92 ? 17.565 25.206 28.922 1.00 16.27 89 TYR A N 1
ATOM 710 C CA . TYR A 1 92 ? 16.327 26.020 29.011 1.00 15.62 89 TYR A CA 1
ATOM 711 C C . TYR A 1 92 ? 16.561 27.499 29.327 1.00 16.52 89 TYR A C 1
ATOM 712 O O . TYR A 1 92 ? 15.630 28.248 29.398 1.00 15.91 89 TYR A O 1
ATOM 721 N N . HIS A 1 93 ? 17.823 27.911 29.396 1.00 16.59 90 HIS A N 1
ATOM 722 C CA . HIS A 1 93 ? 18.163 29.255 29.812 1.00 16.63 90 HIS A CA 1
ATOM 723 C C . HIS A 1 93 ? 17.639 30.278 28.787 1.00 17.59 90 HIS A C 1
ATOM 724 O O . HIS A 1 93 ? 17.710 30.058 27.565 1.00 16.00 90 HIS A O 1
ATOM 731 N N . GLN A 1 94 ? 17.089 31.380 29.303 1.00 16.88 91 GLN A N 1
ATOM 732 C CA . GLN A 1 94 ? 16.497 32.417 28.452 1.00 18.23 91 GLN A CA 1
ATOM 733 C C . GLN A 1 94 ? 15.265 32.028 27.591 1.00 17.54 91 GLN A C 1
ATOM 734 O O . GLN A 1 94 ? 14.866 32.790 26.747 1.00 17.39 91 GLN A O 1
ATOM 740 N N . MET A 1 95 ? 14.657 30.865 27.835 1.00 16.95 92 MET A N 1
ATOM 741 C CA . MET A 1 95 ? 13.472 30.429 27.122 1.00 15.85 92 MET A CA 1
ATOM 742 C C . MET A 1 95 ? 12.190 30.926 27.790 1.00 16.60 92 MET A C 1
ATOM 743 O O . MET A 1 95 ? 12.131 31.091 29.025 1.00 18.55 92 MET A O 1
ATOM 748 N N . THR A 1 96 ? 11.170 31.124 26.966 1.00 15.08 93 THR A N 1
ATOM 749 C CA . THR A 1 96 ? 9.802 31.304 27.430 1.00 15.33 93 THR A CA 1
ATOM 750 C C . THR A 1 96 ? 9.213 29.978 27.814 1.00 15.70 93 THR A C 1
ATOM 751 O O . THR A 1 96 ? 9.794 28.945 27.468 1.00 14.51 93 THR A O 1
ATOM 755 N N . ALA A 1 97 ? 8.019 30.007 28.427 1.00 15.29 94 ALA A N 1
ATOM 756 C CA . ALA A 1 97 ? 7.348 28.738 28.787 1.00 15.43 94 ALA A CA 1
ATOM 757 C C . ALA A 1 97 ? 7.064 27.915 27.544 1.00 15.45 94 ALA A C 1
ATOM 758 O O . ALA A 1 97 ? 7.262 26.683 27.496 1.00 14.15 94 ALA A O 1
ATOM 760 N N . GLN A 1 98 ? 6.585 28.623 26.527 1.00 16.31 95 GLN A N 1
ATOM 761 C CA . GLN A 1 98 ? 6.257 27.965 25.241 1.00 16.97 95 GLN A CA 1
ATOM 762 C C . GLN A 1 98 ? 7.472 27.384 24.581 1.00 15.58 95 GLN A C 1
ATOM 763 O O . GLN A 1 98 ? 7.420 26.247 24.048 1.00 15.42 95 GLN A O 1
ATOM 769 N N . ASP A 1 99 ? 8.584 28.130 24.614 1.00 14.26 96 ASP A N 1
ATOM 770 C CA . ASP A 1 99 ? 9.875 27.592 24.150 1.00 15.79 96 ASP A CA 1
ATOM 771 C C . ASP A 1 99 ? 10.188 26.242 24.815 1.00 15.63 96 ASP A C 1
ATOM 772 O O . ASP A 1 99 ? 10.515 25.237 24.161 1.00 16.08 96 ASP A O 1
ATOM 777 N N . ILE A 1 100 ? 10.071 26.238 26.127 1.00 16.16 97 ILE A N 1
ATOM 778 C CA . ILE A 1 100 ? 10.318 25.015 26.890 1.00 15.44 97 ILE A CA 1
ATOM 779 C C . ILE A 1 100 ? 9.456 23.860 26.470 1.00 15.45 97 ILE A C 1
ATOM 780 O O . ILE A 1 100 ? 9.977 22.772 26.270 1.00 17.42 97 ILE A O 1
ATOM 785 N N . VAL A 1 101 ? 8.148 24.068 26.331 1.00 15.20 98 VAL A N 1
ATOM 786 C CA . VAL A 1 101 ? 7.250 23.025 25.946 1.00 14.12 98 VAL A CA 1
ATOM 787 C C . VAL A 1 101 ? 7.611 22.487 24.585 1.00 14.93 98 VAL A C 1
ATOM 788 O O . VAL A 1 101 ? 7.535 21.286 24.327 1.00 15.04 98 VAL A O 1
ATOM 792 N N . HIS A 1 102 ? 7.932 23.394 23.676 1.00 13.75 99 HIS A N 1
ATOM 793 C CA . HIS A 1 102 ? 8.251 22.915 22.335 1.00 16.13 99 HIS A CA 1
ATOM 794 C C . HIS A 1 102 ? 9.697 22.451 22.064 1.00 15.29 99 HIS A C 1
ATOM 795 O O . HIS A 1 102 ? 9.937 21.863 21.001 1.00 18.64 99 HIS A O 1
ATOM 802 N N . PHE A 1 103 ? 10.606 22.682 22.978 1.00 15.00 100 PHE A N 1
ATOM 803 C CA . PHE A 1 103 ? 12.046 22.373 22.781 1.00 14.65 100 PHE A CA 1
ATOM 804 C C . PHE A 1 103 ? 12.261 20.862 22.925 1.00 16.01 100 PHE A C 1
ATOM 805 O O . PHE A 1 103 ? 11.979 20.272 23.971 1.00 17.01 100 PHE A O 1
ATOM 813 N N . ASP A 1 104 ? 12.709 20.258 21.860 1.00 17.26 101 ASP A N 1
ATOM 814 C CA . ASP A 1 104 ? 13.077 18.834 21.908 1.00 16.97 101 ASP A CA 1
ATOM 815 C C . ASP A 1 104 ? 14.514 18.691 22.435 1.00 16.95 101 ASP A C 1
ATOM 816 O O . ASP A 1 104 ? 15.544 18.997 21.734 1.00 17.10 101 ASP A O 1
ATOM 821 N N . VAL A 1 105 ? 14.627 18.188 23.665 1.00 16.38 102 VAL A N 1
ATOM 822 C CA . VAL A 1 105 ? 15.960 18.053 24.291 1.00 16.25 102 VAL A CA 1
ATOM 823 C C . VAL A 1 105 ? 16.730 16.845 23.773 1.00 14.66 102 VAL A C 1
ATOM 824 O O . VAL A 1 105 ? 17.947 16.718 23.973 1.00 15.36 102 VAL A O 1
ATOM 828 N N . ARG A 1 106 ? 16.056 15.965 23.079 1.00 15.13 103 ARG A N 1
ATOM 829 C CA . ARG A 1 106 ? 16.694 14.669 22.777 1.00 15.10 103 ARG A CA 1
ATOM 830 C C . ARG A 1 106 ? 17.957 14.786 21.916 1.00 14.12 103 ARG A C 1
ATOM 831 O O . ARG A 1 106 ? 18.999 14.212 22.253 1.00 13.74 103 ARG A O 1
ATOM 839 N N . PRO A 1 107 ? 17.874 15.491 20.776 1.00 15.55 104 PRO A N 1
ATOM 840 C CA . PRO A 1 107 ? 19.079 15.566 19.977 1.00 16.25 104 PRO A CA 1
ATOM 841 C C . PRO A 1 107 ? 20.214 16.221 20.704 1.00 16.79 104 PRO A C 1
ATOM 842 O O . PRO A 1 107 ? 21.362 15.947 20.406 1.00 18.33 104 PRO A O 1
ATOM 846 N N . TRP A 1 108 ? 19.923 17.127 21.636 1.00 15.34 105 TRP A N 1
ATOM 847 C CA . TRP A 1 108 ? 20.972 17.755 22.438 1.00 14.87 105 TRP A CA 1
ATOM 848 C C . TRP A 1 108 ? 21.652 16.726 23.351 1.00 16.48 105 TRP A C 1
ATOM 849 O O . TRP A 1 108 ? 22.890 16.615 23.384 1.00 16.64 105 TRP A O 1
ATOM 860 N N . PHE A 1 109 ? 20.869 16.005 24.135 1.00 16.23 106 PHE A N 1
ATOM 861 C CA . PHE A 1 109 ? 21.447 15.014 25.021 1.00 15.73 106 PHE A CA 1
ATOM 862 C C . PHE A 1 109 ? 22.114 13.904 24.227 1.00 16.61 106 PHE A C 1
ATOM 863 O O . PHE A 1 109 ? 23.126 13.349 24.671 1.00 16.98 106 PHE A O 1
ATOM 871 N N . GLU A 1 110 ? 21.621 13.602 23.052 1.00 16.91 107 GLU A N 1
ATOM 872 C CA . GLU A 1 110 ? 22.276 12.583 22.238 1.00 16.63 107 GLU A CA 1
ATOM 873 C C . GLU A 1 110 ? 23.649 12.981 21.778 1.00 16.84 107 GLU A C 1
ATOM 874 O O . GLU A 1 110 ? 24.541 12.198 21.798 1.00 16.53 107 GLU A O 1
ATOM 880 N N . LYS A 1 111 ? 23.796 14.227 21.381 1.00 16.21 108 LYS A N 1
ATOM 881 C CA . LYS A 1 111 ? 25.102 14.739 21.008 1.00 17.19 108 LYS A CA 1
ATOM 882 C C . LYS A 1 111 ? 26.052 14.832 22.199 1.00 17.49 108 LYS A C 1
ATOM 883 O O . LYS A 1 111 ? 27.249 14.569 22.035 1.00 17.26 108 LYS A O 1
ATOM 889 N N . MET A 1 112 ? 25.540 15.189 23.391 1.00 18.48 109 MET A N 1
ATOM 890 C CA . MET A 1 112 ? 26.386 15.236 24.600 1.00 19.02 109 MET A CA 1
ATOM 891 C C . MET A 1 112 ? 26.826 13.851 25.020 1.00 19.70 109 MET A C 1
ATOM 892 O O . MET A 1 112 ? 27.891 13.688 25.607 1.00 19.01 109 MET A O 1
ATOM 897 N N . ALA A 1 113 ? 26.038 12.848 24.659 1.00 20.13 110 ALA A N 1
ATOM 898 C CA . ALA A 1 113 ? 26.353 11.439 24.921 1.00 20.31 110 ALA A CA 1
ATOM 899 C C . ALA A 1 113 ? 26.622 11.125 26.409 1.00 22.43 110 ALA A C 1
ATOM 900 O O . ALA A 1 113 ? 27.605 10.478 26.756 1.00 23.71 110 ALA A O 1
ATOM 902 N N . LEU A 1 114 ? 25.701 11.566 27.263 1.00 22.97 111 LEU A N 1
ATOM 903 C CA . LEU A 1 114 ? 25.813 11.426 28.724 1.00 24.14 111 LEU A CA 1
ATOM 904 C C . LEU A 1 114 ? 25.137 10.187 29.244 1.00 24.75 111 LEU A C 1
ATOM 905 O O . LEU A 1 114 ? 25.688 9.424 30.035 1.00 24.62 111 LEU A O 1
ATOM 910 N N . ALA A 1 115 ? 23.899 10.045 28.810 1.00 26.25 112 ALA A N 1
ATOM 911 C CA . ALA A 1 115 ? 22.987 9.096 29.386 1.00 26.78 112 ALA A CA 1
ATOM 912 C C . ALA A 1 115 ? 23.552 7.702 29.298 1.00 26.51 112 ALA A C 1
ATOM 913 O O . ALA A 1 115 ? 23.390 6.929 30.225 1.00 27.19 112 ALA A O 1
ATOM 915 N N . GLN A 1 116 ? 24.283 7.388 28.249 1.00 26.67 113 GLN A N 1
ATOM 916 C CA . GLN A 1 116 ? 24.832 6.049 28.122 1.00 25.78 113 GLN A CA 1
ATOM 917 C C . GLN A 1 116 ? 25.832 5.637 29.190 1.00 24.74 113 GLN A C 1
ATOM 918 O O . GLN A 1 116 ? 26.047 4.476 29.427 1.00 25.46 113 GLN A O 1
ATOM 924 N N . HIS A 1 117 ? 26.415 6.611 29.852 1.00 23.08 114 HIS A N 1
ATOM 925 C CA . HIS A 1 117 ? 27.334 6.366 30.962 1.00 21.45 114 HIS A CA 1
ATOM 926 C C . HIS A 1 117 ? 26.682 6.478 32.358 1.00 21.17 114 HIS A C 1
ATOM 927 O O . HIS A 1 117 ? 27.309 6.154 33.376 1.00 20.04 114 HIS A O 1
ATOM 934 N N . LEU A 1 118 ? 25.442 6.975 32.428 1.00 19.56 115 LEU A N 1
ATOM 935 C CA . LEU A 1 118 ? 24.784 7.139 33.700 1.00 19.34 115 LEU A CA 1
ATOM 936 C C . LEU A 1 118 ? 24.197 5.828 34.181 1.00 19.11 115 LEU A C 1
ATOM 937 O O . LEU A 1 118 ? 23.838 4.959 33.387 1.00 18.29 115 LEU A O 1
ATOM 942 N N . THR A 1 119 ? 24.117 5.680 35.491 1.00 19.79 116 THR A N 1
ATOM 943 C CA . THR A 1 119 ? 23.379 4.565 36.067 1.00 20.85 116 THR A CA 1
ATOM 944 C C . THR A 1 119 ? 21.884 4.750 35.771 1.00 22.05 116 THR A C 1
ATOM 945 O O . THR A 1 119 ? 21.434 5.892 35.562 1.00 20.04 116 THR A O 1
ATOM 949 N N . PRO A 1 120 ? 21.117 3.652 35.742 1.00 22.88 117 PRO A N 1
ATOM 950 C CA . PRO A 1 120 ? 19.660 3.759 35.540 1.00 23.62 117 PRO A CA 1
ATOM 951 C C . PRO A 1 120 ? 19.003 4.739 36.492 1.00 23.82 117 PRO A C 1
ATOM 952 O O . PRO A 1 120 ? 18.155 5.529 36.065 1.00 24.55 117 PRO A O 1
ATOM 956 N N . SER A 1 121 ? 19.419 4.720 37.759 1.00 23.34 118 SER A N 1
ATOM 957 C CA . SER A 1 121 ? 19.018 5.740 38.752 1.00 23.23 118 SER A CA 1
ATOM 958 C C . SER A 1 121 ? 19.243 7.201 38.338 1.00 22.13 118 SER A C 1
ATOM 959 O O . SER A 1 121 ? 18.340 8.046 38.485 1.00 20.14 118 SER A O 1
ATOM 962 N N . ARG A 1 122 ? 20.439 7.508 37.829 1.00 20.75 119 ARG A N 1
ATOM 963 C CA . ARG A 1 122 ? 20.734 8.892 37.419 1.00 19.43 119 ARG A CA 1
ATOM 964 C C . ARG A 1 122 ? 20.028 9.207 36.085 1.00 17.96 119 ARG A C 1
ATOM 965 O O . ARG A 1 122 ? 19.536 10.298 35.877 1.00 15.68 119 ARG A O 1
ATOM 973 N N . SER A 1 123 ? 19.925 8.236 35.194 1.00 16.73 120 SER A N 1
ATOM 974 C CA . SER A 1 123 ? 19.215 8.455 33.933 1.00 16.42 120 SER A CA 1
ATOM 975 C C . SER A 1 123 ? 17.716 8.722 34.201 1.00 15.81 120 SER A C 1
ATOM 976 O O . SER A 1 123 ? 17.112 9.641 33.662 1.00 13.94 120 SER A O 1
ATOM 979 N N . GLN A 1 124 ? 17.136 7.954 35.117 1.00 16.04 121 GLN A N 1
ATOM 980 C CA . GLN A 1 124 ? 15.729 8.176 35.491 1.00 18.00 121 GLN A CA 1
ATOM 981 C C . GLN A 1 124 ? 15.505 9.515 36.131 1.00 17.16 121 GLN A C 1
ATOM 982 O O . GLN A 1 124 ? 14.496 10.191 35.874 1.00 16.25 121 GLN A O 1
ATOM 988 N N . GLY A 1 125 ? 16.463 9.894 36.964 1.00 17.34 122 GLY A N 1
ATOM 989 C CA . GLY A 1 125 ? 16.458 11.169 37.655 1.00 16.83 122 GLY A CA 1
ATOM 990 C C . GLY A 1 125 ? 16.574 12.318 36.675 1.00 17.15 122 GLY A C 1
ATOM 991 O O . GLY A 1 125 ? 15.876 13.322 36.846 1.00 17.04 122 GLY A O 1
ATOM 992 N N . LEU A 1 126 ? 17.444 12.188 35.681 1.00 15.86 123 LEU A N 1
ATOM 993 C CA . LEU A 1 126 ? 17.531 13.257 34.642 1.00 15.50 123 LEU A CA 1
ATOM 994 C C . LEU A 1 126 ? 16.149 13.400 33.960 1.00 15.26 123 LEU A C 1
ATOM 995 O O . LEU A 1 126 ? 15.625 14.484 33.729 1.00 14.12 123 LEU A O 1
ATOM 1000 N N . GLU A 1 127 ? 15.592 12.284 33.546 1.00 15.34 124 GLU A N 1
ATOM 1001 C CA . GLU A 1 127 ? 14.300 12.306 32.877 1.00 16.14 124 GLU A CA 1
ATOM 1002 C C . GLU A 1 127 ? 13.195 12.939 33.770 1.00 15.29 124 GLU A C 1
ATOM 1003 O O . GLU A 1 127 ? 12.355 13.677 33.251 1.00 14.31 124 GLU A O 1
ATOM 1009 N N . ALA A 1 128 ? 13.234 12.685 35.092 1.00 14.62 125 ALA A N 1
ATOM 1010 C CA . ALA A 1 128 ? 12.242 13.189 36.053 1.00 15.31 125 ALA A CA 1
ATOM 1011 C C . ALA A 1 128 ? 12.298 14.704 36.122 1.00 15.48 125 ALA A C 1
ATOM 1012 O O . ALA A 1 128 ? 11.261 15.380 36.187 1.00 14.99 125 ALA A O 1
ATOM 1014 N N . MET A 1 129 ? 13.50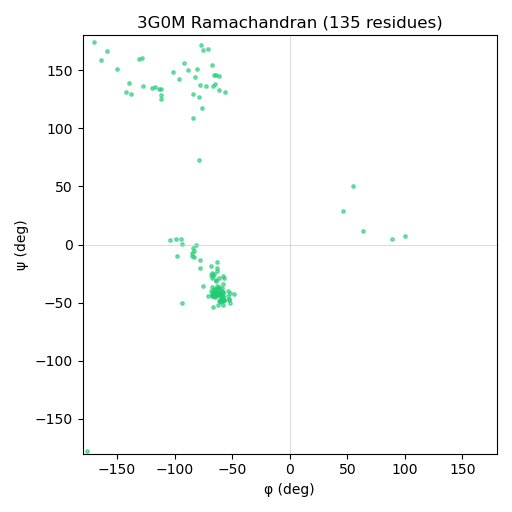4 15.204 36.106 1.00 14.49 126 MET A N 1
ATOM 1015 C CA . MET A 1 129 ? 13.735 16.664 36.175 1.00 14.41 126 MET A CA 1
ATOM 1016 C C . MET A 1 129 ? 13.199 17.330 34.963 1.00 13.62 126 MET A C 1
ATOM 1017 O O . MET A 1 129 ? 12.534 18.383 35.074 1.00 14.25 126 MET A O 1
ATOM 1022 N N . ILE A 1 130 ? 13.470 16.750 33.793 1.00 11.57 127 ILE A N 1
ATOM 1023 C CA . ILE A 1 130 ? 13.014 17.320 32.549 1.00 12.20 127 ILE A CA 1
ATOM 1024 C C . ILE A 1 130 ? 11.476 17.235 32.476 1.00 12.59 127 ILE A C 1
ATOM 1025 O O . ILE A 1 130 ? 10.849 18.216 32.115 1.00 11.76 127 ILE A O 1
ATOM 1030 N N . ARG A 1 131 ? 10.882 16.108 32.870 1.00 11.55 128 ARG A N 1
ATOM 1031 C CA . ARG A 1 131 ? 9.388 15.989 32.883 1.00 12.43 128 ARG A CA 1
ATOM 1032 C C . ARG A 1 131 ? 8.717 17.064 33.776 1.00 13.13 128 ARG A C 1
ATOM 1033 O O . ARG A 1 131 ? 7.685 17.686 33.418 1.00 14.74 128 ARG A O 1
ATOM 1041 N N . ALA A 1 132 ? 9.341 17.280 34.921 1.00 12.89 129 ALA A N 1
ATOM 1042 C CA . ALA A 1 132 ? 8.814 18.159 35.946 1.00 13.14 129 ALA A CA 1
ATOM 1043 C C . ALA A 1 132 ? 8.846 19.579 35.447 1.00 13.50 129 ALA A C 1
ATOM 1044 O O . ALA A 1 132 ? 7.885 20.304 35.595 1.00 12.57 129 ALA A O 1
ATOM 1046 N N . ILE A 1 133 ? 9.937 19.972 34.832 1.00 13.96 130 ILE A N 1
ATOM 1047 C CA . ILE A 1 133 ? 10.050 21.324 34.307 1.00 13.98 130 ILE A CA 1
ATOM 1048 C C . ILE A 1 133 ? 9.079 21.554 33.151 1.00 14.61 130 ILE A C 1
ATOM 1049 O O . ILE A 1 133 ? 8.419 22.592 33.077 1.00 13.34 130 ILE A O 1
ATOM 1054 N N . ARG A 1 134 ? 8.989 20.593 32.236 1.00 13.13 131 ARG A N 1
ATOM 1055 C CA . ARG A 1 134 ? 8.067 20.755 31.093 1.00 12.81 131 ARG A CA 1
ATOM 1056 C C . ARG A 1 134 ? 6.623 20.892 31.549 1.00 12.50 131 ARG A C 1
ATOM 1057 O O . ARG A 1 134 ? 5.856 21.658 31.025 1.00 12.37 131 ARG A O 1
ATOM 1065 N N . ALA A 1 135 ? 6.228 20.111 32.560 1.00 11.39 132 ALA A N 1
ATOM 1066 C CA . ALA A 1 135 ? 4.874 20.121 33.059 1.00 12.33 132 ALA A CA 1
ATOM 1067 C C . ALA A 1 135 ? 4.562 21.485 33.683 1.00 13.39 132 ALA A C 1
ATOM 1068 O O . ALA A 1 135 ? 3.490 22.065 33.481 1.00 13.13 132 ALA A O 1
ATOM 1070 N N . LYS A 1 136 ? 5.511 21.982 34.459 1.00 13.99 133 LYS A N 1
ATOM 1071 C CA . LYS A 1 136 ? 5.391 23.317 35.040 1.00 14.23 133 LYS A CA 1
ATOM 1072 C C . LYS A 1 136 ? 5.274 24.389 33.968 1.00 14.29 133 LYS A C 1
ATOM 1073 O O . LYS A 1 136 ? 4.395 25.277 34.041 1.00 14.94 133 LYS A O 1
ATOM 1079 N N . ALA A 1 137 ? 6.148 24.339 32.979 1.00 12.90 134 ALA A N 1
ATOM 1080 C CA . ALA A 1 137 ? 6.142 25.337 31.880 1.00 12.51 134 ALA A CA 1
ATOM 1081 C C . ALA A 1 137 ? 4.803 25.334 31.148 1.00 12.55 134 ALA A C 1
ATOM 1082 O O . ALA A 1 137 ? 4.329 26.416 30.749 1.00 11.70 134 ALA A O 1
ATOM 1084 N N . ALA A 1 138 ? 4.248 24.137 30.944 1.00 12.44 135 ALA A N 1
ATOM 1085 C CA . ALA A 1 138 ? 2.965 23.938 30.250 1.00 13.37 135 ALA A CA 1
ATOM 1086 C C . ALA A 1 138 ? 1.765 24.562 30.935 1.00 15.00 135 ALA A C 1
ATOM 1087 O O . ALA A 1 138 ? 0.740 24.804 30.262 1.00 14.88 135 ALA A O 1
ATOM 1089 N N . THR A 1 139 ? 1.853 24.810 32.241 1.00 14.93 136 THR A N 1
ATOM 1090 C CA . THR A 1 139 ? 0.705 25.376 32.949 1.00 16.32 136 THR A CA 1
ATOM 1091 C C . THR A 1 139 ? 0.585 26.902 32.846 1.00 18.03 136 THR A C 1
ATOM 1092 O O . THR A 1 139 ? -0.376 27.491 33.313 1.00 18.20 136 THR A O 1
ATOM 1096 N N . LEU A 1 140 ? 1.562 27.533 32.243 1.00 19.25 137 LEU A N 1
ATOM 1097 C CA . LEU A 1 140 ? 1.554 28.996 32.129 1.00 21.27 137 LEU A CA 1
ATOM 1098 C C . LEU A 1 140 ? 0.700 29.521 30.948 1.00 22.67 137 LEU A C 1
ATOM 1099 O O . LEU A 1 140 ? 0.644 28.876 29.899 1.00 24.80 137 LEU A O 1
ATOM 1104 N N . SER A 1 141 ? 0.039 30.663 31.139 1.00 23.87 138 SER A N 1
ATOM 1105 C CA . SER A 1 141 ? -0.849 31.292 30.139 1.00 24.58 138 SER A CA 1
ATOM 1106 C C . SER A 1 141 ? -0.434 30.977 28.700 1.00 25.32 138 SER A C 1
ATOM 1107 O O . SER A 1 141 ? -0.707 31.754 27.760 1.00 25.30 138 SER A O 1
#

InterPro domains:
  IPR003808 Fe-S metabolism associated domain, SufE-like [PF02657] (12-132)
  IPR003808 Fe-S metabolism associated domain, SufE-like [PTHR43597] (6-137)
  IPR023939 Cysteine desulfuration protein SufE [MF_01832] (1-138)
  IPR023939 Cysteine desulfuration protein SufE [NF006792] (1-138)

Organism: Salmonella typhimurium (strain LT2 / SGSC1412 / ATCC 700720) (NCBI:txid99287)

CATH classification: 3.90.1010.10

Nearest PDB structures (foldseek):
  3g0m-assembly1_A  TM=1.007E+00  e=3.109E-24  Salmonella enterica subsp. enterica serovar Typhimurium str. LT2
  1mzg-assembly1_B  TM=9.843E-01  e=1.295E-19  Escherichia coli
  8vbs-assembly1_D  TM=9.896E-01  e=1.592E-18  Escherichia coli
  5nq6-assembly1_A  TM=8.931E-01  e=3.079E-09  Escherichia coli K-12
  5eep-assembly1_A  TM=8.970E-01  e=5.031E-09  Escherichia coli

Sequence (138 aa):
MAALPDKEKLLRNFTRCANWEEKYLYIIELGQRLAELNPQDRNPQNTIHGCQSQVWIVMRRRNANGIIELQGDSDAAIVKGLMAVVFILYHQMTAQDIVHFDVRPWFEKMALAQHLTPSRSQGLEAMIRAIRAKAATLS

Radius of gyration: 14.1 Å; Cα contacts (8 Å, |Δi|>4): 187; chains: 1; bounding box: 39×36×32 Å

B-factor: mean 20.12, std 6.52, range [2.0, 65.39]

Solvent-accessible surface area: 7725 Å² total; per-residue (Å²): 62,108,72,13,31,82,56,123,123,0,20,145,60,0,79,178,27,83,71,61,125,79,23,93,107,44,0,23,100,5,1,124,134,16,71,166,7,62,105,130,6,96,44,122,79,17,50,8,150,51,2,132,30,101,1,31,0,7,28,110,139,37,118,130,27,34,6,86,19,56,1,20,8,96,14,60,22,1,47,0,0,0,0,0,1,4,5,1,2,68,121,16,48,14,132,65,0,53,140,35,61,18,160,60,48,21,122,136,1,30,0,44,146,76,20,79,105,33,58,31,100,0,3,76,12,0,7,159,22,0,90,61,64,1,65,112,46,153

Secondary structure (DSSP, 8-state):
--SSPPHHHHHHHHHT--SHHHHHHHHHHHHHTSPPPPGGG-SGGGB--SSSS-EEEEEEE-TTSBEEEEEEESSHHHHHHHHHHHHHHTT-BHHHHHH---HHHHHHHT-GGGS-HHHHHHHHHHHHHHHHHHHT--